Protein AF-A0A9E1IEH7-F1 (afdb_monomer_lite)

Foldseek 3Di:
DDDPPADAQCQVDLDNDTHHGDDPPPPDRLQDDPFDPDCQQPVLVQFQLDQWAWADPPQQCVPPPVVQWDADPVRTITGDWDQDPVNDHTGGPQWWFDNDPVGTTDGNCVVRDGPSVVVPDGPHSSNQSSCVSVVNGDDPPPDDPCPPVVVSVD

pLDDT: mean 81.73, std 17.66, range [33.5, 98.19]

Secondary structure (DSSP, 8-state):
-------B-GGG-SSSSPPPBPPTT--S-TT-------TTTT-TTTTTT-S--BPPTT-THHHH-GGGEEE-TTS-EEE-EEEPTTSSSEEETTEES-SBTTB--EETTTTT--HHHHH--TTSHHHHHHHHHTTSSPPPTT--TTSTTSTT--

Structure (mmCIF, N/CA/C/O backbone):
data_AF-A0A9E1IEH7-F1
#
_entry.id   AF-A0A9E1IEH7-F1
#
loop_
_atom_site.group_PDB
_atom_site.id
_atom_site.type_symbol
_atom_site.label_atom_id
_atom_site.label_alt_id
_atom_site.label_comp_id
_atom_site.label_asym_id
_atom_site.label_entity_id
_atom_site.label_seq_id
_atom_site.pdbx_PDB_ins_code
_atom_site.Cartn_x
_atom_site.Cartn_y
_atom_site.Cartn_z
_atom_site.occupancy
_atom_site.B_iso_or_equiv
_atom_site.auth_seq_id
_atom_site.auth_comp_id
_atom_site.auth_asym_id
_atom_site.auth_atom_id
_atom_site.pdbx_PDB_model_num
ATOM 1 N N . MET A 1 1 ? 4.867 -10.634 -45.360 1.00 35.81 1 MET A N 1
ATOM 2 C CA . MET A 1 1 ? 5.900 -9.701 -44.870 1.00 35.81 1 MET A CA 1
ATOM 3 C C . MET A 1 1 ? 5.212 -8.855 -43.820 1.00 35.81 1 MET A C 1
ATOM 5 O O . MET A 1 1 ? 4.530 -7.915 -44.190 1.00 35.81 1 MET A O 1
ATOM 9 N N . SER A 1 2 ? 5.221 -9.322 -42.571 1.00 41.06 2 SER A N 1
ATOM 10 C CA . SER A 1 2 ? 4.452 -8.712 -41.481 1.00 41.06 2 SER A CA 1
ATOM 11 C C . SER A 1 2 ? 5.136 -7.445 -40.989 1.00 41.06 2 SER A C 1
ATOM 13 O O . SER A 1 2 ? 6.358 -7.423 -40.847 1.00 41.06 2 SER A O 1
ATOM 15 N N . ASP A 1 3 ? 4.323 -6.422 -40.762 1.00 39.84 3 ASP A N 1
ATOM 16 C CA . ASP A 1 3 ? 4.696 -5.088 -40.318 1.00 39.84 3 ASP A CA 1
ATOM 17 C C . ASP A 1 3 ? 5.638 -5.119 -39.107 1.00 39.84 3 ASP A C 1
ATOM 19 O O . ASP A 1 3 ? 5.329 -5.677 -38.053 1.00 39.84 3 ASP A O 1
ATOM 23 N N . ALA A 1 4 ? 6.813 -4.510 -39.268 1.00 44.12 4 ALA A N 1
ATOM 24 C CA . ALA A 1 4 ? 7.739 -4.240 -38.182 1.00 44.12 4 ALA A CA 1
ATOM 25 C C . ALA A 1 4 ? 7.210 -3.049 -37.370 1.00 44.12 4 ALA A C 1
ATOM 27 O O . ALA A 1 4 ? 7.662 -1.917 -37.531 1.00 44.12 4 ALA A O 1
ATOM 28 N N . GLU A 1 5 ? 6.213 -3.275 -36.516 1.00 55.66 5 GLU A N 1
ATOM 29 C CA . GLU A 1 5 ? 5.872 -2.291 -35.493 1.00 55.66 5 GLU A CA 1
ATOM 30 C C . GLU A 1 5 ? 7.055 -2.164 -34.523 1.00 55.66 5 GLU A C 1
ATOM 32 O O . GLU A 1 5 ? 7.410 -3.111 -33.819 1.00 55.66 5 GLU A O 1
ATOM 37 N N . GLY A 1 6 ? 7.699 -0.993 -34.525 1.00 61.91 6 GLY A N 1
ATOM 38 C CA . GLY A 1 6 ? 8.832 -0.682 -33.654 1.00 61.91 6 GLY A CA 1
ATOM 39 C C . GLY A 1 6 ? 8.529 -0.981 -32.182 1.00 61.91 6 GLY A C 1
ATOM 40 O O . GLY A 1 6 ? 7.421 -0.747 -31.689 1.00 61.91 6 GLY A O 1
ATOM 41 N N . ARG A 1 7 ? 9.522 -1.518 -31.463 1.00 68.38 7 ARG A N 1
ATOM 42 C CA . ARG A 1 7 ? 9.391 -1.847 -30.033 1.00 68.38 7 ARG A CA 1
ATOM 43 C C . ARG A 1 7 ? 9.179 -0.551 -29.250 1.00 68.38 7 ARG A C 1
ATOM 45 O O . ARG A 1 7 ? 9.850 0.435 -29.519 1.00 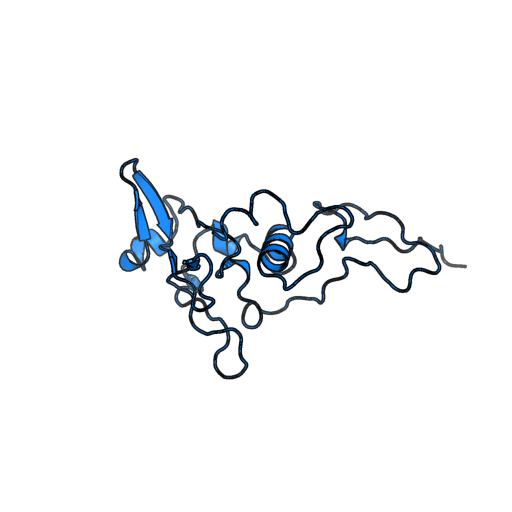68.38 7 ARG A O 1
ATOM 52 N N . ALA A 1 8 ? 8.286 -0.544 -28.264 1.00 72.00 8 ALA A N 1
ATOM 53 C CA . ALA A 1 8 ? 7.993 0.644 -27.462 1.00 72.00 8 ALA A CA 1
ATOM 54 C C . ALA A 1 8 ? 8.084 0.346 -25.961 1.00 72.00 8 ALA A C 1
ATOM 56 O O . ALA A 1 8 ? 7.710 -0.735 -25.504 1.00 72.00 8 ALA A O 1
ATOM 57 N N . CYS A 1 9 ? 8.566 1.307 -25.175 1.00 75.00 9 CYS A N 1
ATOM 58 C CA . CYS A 1 9 ? 8.718 1.165 -23.727 1.00 75.00 9 CYS A CA 1
ATOM 59 C C . CYS A 1 9 ? 7.408 1.530 -23.020 1.00 75.00 9 CYS A C 1
ATOM 61 O O . CYS A 1 9 ? 7.268 2.620 -22.473 1.00 75.00 9 CYS A O 1
ATOM 63 N N . VAL A 1 10 ? 6.439 0.609 -23.015 1.00 69.44 10 VAL A N 1
ATOM 64 C CA . VAL A 1 10 ? 5.120 0.792 -22.363 1.00 69.44 10 VAL A CA 1
ATOM 65 C C . VAL A 1 10 ? 5.211 1.104 -20.861 1.00 69.44 10 VAL A C 1
ATOM 67 O O . VAL A 1 10 ? 4.279 1.630 -20.268 1.00 69.44 10 VAL A O 1
ATOM 70 N N . MET A 1 11 ? 6.359 0.828 -20.240 1.00 69.19 11 MET A N 1
ATOM 71 C CA . MET A 1 11 ? 6.613 1.114 -18.826 1.00 69.19 11 MET A CA 1
ATOM 72 C C . MET A 1 11 ? 7.076 2.552 -18.558 1.00 69.19 11 MET A C 1
ATOM 74 O O . MET A 1 11 ? 7.056 2.984 -17.408 1.00 69.19 11 MET A O 1
ATOM 78 N N . ALA A 1 12 ? 7.469 3.305 -19.593 1.00 64.00 12 ALA A N 1
ATOM 79 C CA . ALA A 1 12 ? 7.766 4.736 -19.479 1.00 64.00 12 ALA A CA 1
ATOM 80 C C . ALA A 1 12 ? 6.501 5.606 -19.422 1.00 64.00 12 ALA A C 1
ATOM 82 O O . ALA A 1 12 ? 6.588 6.813 -19.208 1.00 64.00 12 ALA A O 1
ATOM 83 N N . VAL A 1 13 ? 5.333 5.000 -19.626 1.00 59.72 13 VAL A N 1
ATOM 84 C CA . VAL A 1 13 ? 4.057 5.698 -19.697 1.00 59.72 13 VAL A CA 1
ATOM 85 C C . VAL A 1 13 ? 3.414 5.716 -18.316 1.00 59.72 13 VAL A C 1
ATOM 87 O O . VAL A 1 13 ? 3.378 4.713 -17.595 1.00 59.72 13 VAL A O 1
ATOM 90 N N . VAL A 1 14 ? 2.924 6.892 -17.929 1.00 56.81 14 VAL A N 1
ATOM 91 C CA . VAL A 1 14 ? 2.179 7.104 -16.676 1.00 56.81 14 VAL A CA 1
ATOM 92 C C . VAL A 1 14 ? 0.680 6.793 -16.866 1.00 56.81 14 VAL A C 1
ATOM 94 O O . VAL A 1 14 ? -0.096 6.870 -15.921 1.00 56.81 14 VAL A O 1
ATOM 97 N N . THR A 1 15 ? 0.280 6.421 -18.084 1.00 57.34 15 THR A N 1
ATOM 98 C CA . THR A 1 15 ? -1.081 6.106 -18.552 1.00 57.34 15 THR A CA 1
ATOM 99 C C . THR A 1 15 ? -1.054 4.821 -19.399 1.00 57.34 15 THR A C 1
ATOM 101 O O . THR A 1 15 ? 0.025 4.309 -19.698 1.00 57.34 15 THR A O 1
ATOM 104 N N . ASP A 1 16 ? -2.216 4.299 -19.813 1.00 55.50 16 ASP A N 1
ATOM 105 C CA . ASP A 1 16 ? -2.335 3.117 -20.696 1.00 55.50 16 ASP A CA 1
ATOM 106 C C . ASP A 1 16 ? -2.029 3.419 -22.187 1.00 55.50 16 ASP A C 1
ATOM 108 O O . ASP A 1 16 ? -2.504 2.734 -23.093 1.00 55.50 16 ASP A O 1
ATOM 112 N N . GLU A 1 17 ? -1.250 4.464 -22.474 1.00 66.44 17 GLU A N 1
ATOM 113 C CA . GLU A 1 17 ? -0.877 4.855 -23.838 1.00 66.44 17 GLU A CA 1
ATOM 114 C C . GLU A 1 17 ? 0.346 4.074 -24.361 1.00 66.44 17 GLU A C 1
ATOM 116 O O . GLU A 1 17 ? 1.067 3.395 -23.623 1.00 66.44 17 GLU A O 1
ATOM 121 N N . ARG A 1 18 ? 0.607 4.168 -25.674 1.00 66.62 18 ARG A N 1
ATOM 122 C CA . ARG A 1 18 ? 1.805 3.576 -26.290 1.00 66.62 18 ARG A CA 1
ATOM 123 C C . ARG A 1 18 ? 3.045 4.329 -25.807 1.00 66.62 18 ARG A C 1
ATOM 125 O O . ARG A 1 18 ? 3.111 5.550 -25.900 1.00 66.62 18 ARG A O 1
ATOM 132 N N . GLY A 1 19 ? 4.039 3.591 -25.317 1.00 68.38 19 GLY A N 1
ATOM 133 C CA . GLY A 1 19 ? 5.281 4.193 -24.839 1.00 68.38 19 GLY A CA 1
ATOM 134 C C . GLY A 1 19 ? 6.170 4.767 -25.936 1.00 68.38 19 GLY A C 1
ATOM 135 O O . GLY A 1 19 ? 5.930 4.522 -27.119 1.00 68.38 19 GLY A O 1
ATOM 136 N N . PRO A 1 20 ? 7.219 5.518 -25.557 1.00 72.62 20 PRO A N 1
ATOM 137 C CA . PRO A 1 20 ? 8.192 6.013 -26.512 1.00 72.62 20 PRO A CA 1
ATOM 138 C C . PRO A 1 20 ? 8.832 4.834 -27.261 1.00 72.62 20 PRO A C 1
ATOM 140 O O . PRO A 1 20 ? 9.052 3.770 -26.658 1.00 72.62 20 PRO A O 1
ATOM 143 N N . PRO A 1 21 ? 9.124 5.002 -28.561 1.00 75.62 21 PRO A N 1
ATOM 144 C CA . PRO A 1 21 ? 9.807 3.984 -29.338 1.00 75.62 21 PRO A CA 1
ATOM 145 C C . PRO A 1 21 ? 11.186 3.712 -28.734 1.00 75.62 21 PRO A C 1
ATOM 147 O O . PRO A 1 21 ? 11.882 4.619 -28.277 1.00 75.62 21 PRO A O 1
ATOM 150 N N . LEU A 1 22 ? 11.565 2.442 -28.720 1.00 76.12 22 LEU A N 1
ATOM 151 C CA . LEU A 1 22 ? 12.904 2.000 -28.379 1.00 76.12 22 LEU A CA 1
ATOM 152 C C . LEU A 1 22 ? 13.748 1.964 -29.656 1.00 76.12 22 LEU A C 1
ATOM 154 O O . LEU A 1 22 ? 13.238 1.523 -30.688 1.00 76.12 22 LEU A O 1
ATOM 158 N N . PRO A 1 23 ? 15.026 2.379 -29.595 1.00 80.12 23 PRO A N 1
ATOM 159 C CA . PRO A 1 23 ? 15.978 2.118 -30.668 1.00 80.12 23 PRO A CA 1
ATOM 160 C C . PRO A 1 23 ? 16.017 0.627 -31.029 1.00 80.12 23 PRO A C 1
ATOM 162 O O . PRO A 1 23 ? 15.850 -0.230 -30.157 1.00 80.12 23 PRO A O 1
ATOM 165 N N . ASP A 1 24 ? 16.264 0.306 -32.297 1.00 78.06 24 ASP A N 1
ATOM 166 C CA . ASP A 1 24 ? 16.249 -1.082 -32.787 1.00 78.06 24 ASP A CA 1
ATOM 167 C C . ASP A 1 24 ? 17.327 -1.967 -32.136 1.00 78.06 24 ASP A C 1
ATOM 169 O O . ASP A 1 24 ? 17.129 -3.174 -31.953 1.00 78.06 24 ASP A O 1
ATOM 173 N N . ASP A 1 25 ? 18.449 -1.356 -31.750 1.00 80.69 25 ASP A N 1
ATOM 174 C CA . ASP A 1 25 ? 19.573 -1.973 -31.043 1.00 80.69 25 ASP A CA 1
ATOM 175 C C . ASP A 1 25 ? 19.395 -1.978 -29.518 1.00 80.69 25 ASP A C 1
ATOM 177 O O . ASP A 1 25 ? 20.223 -2.532 -28.792 1.00 80.69 25 ASP A O 1
ATOM 181 N N . CYS A 1 26 ? 18.301 -1.400 -29.014 1.00 74.44 26 CYS A N 1
ATOM 182 C CA . CYS A 1 26 ? 18.031 -1.363 -27.593 1.00 74.44 26 CYS A CA 1
ATOM 183 C C . CYS A 1 26 ? 17.723 -2.789 -27.098 1.00 74.44 26 CYS A C 1
ATOM 185 O O . CYS A 1 26 ? 16.730 -3.395 -27.528 1.00 74.44 26 CYS A O 1
ATOM 187 N N . PRO A 1 27 ? 18.526 -3.344 -26.167 1.00 72.06 27 PRO A N 1
ATOM 188 C CA . PRO A 1 27 ? 18.322 -4.706 -25.678 1.00 72.06 27 PRO A CA 1
ATOM 189 C C . PRO A 1 27 ? 17.016 -4.851 -24.878 1.00 72.06 27 PRO A C 1
ATOM 191 O O . PRO A 1 27 ? 16.530 -5.964 -24.693 1.00 72.06 27 PRO A O 1
ATOM 194 N N . GLY A 1 28 ? 16.419 -3.740 -24.430 1.00 75.56 28 GLY A N 1
ATOM 195 C CA . GLY A 1 28 ? 15.120 -3.712 -23.767 1.00 75.56 28 GLY A CA 1
ATOM 196 C C . GLY A 1 28 ? 14.775 -2.342 -23.178 1.00 75.56 28 GLY A C 1
ATOM 197 O O . GLY A 1 28 ? 15.603 -1.440 -23.104 1.00 75.56 28 GLY A O 1
ATOM 198 N N . CYS A 1 29 ? 13.532 -2.191 -22.728 1.00 77.06 29 CYS A N 1
ATOM 199 C CA . CYS A 1 29 ? 13.064 -0.995 -22.023 1.00 77.06 29 CYS A CA 1
ATOM 200 C C . CYS A 1 29 ? 13.838 -0.831 -20.702 1.00 77.06 29 CYS A C 1
ATOM 202 O O . CYS A 1 29 ? 13.781 -1.708 -19.845 1.00 77.06 29 CYS A O 1
ATOM 204 N N . ALA A 1 30 ? 14.520 0.303 -20.503 1.00 71.31 30 ALA A N 1
ATOM 205 C CA . ALA A 1 30 ? 15.257 0.599 -19.261 1.00 71.31 30 ALA A CA 1
ATOM 206 C C . ALA A 1 30 ? 14.354 0.656 -18.010 1.00 71.31 30 ALA A C 1
ATOM 208 O O . ALA A 1 30 ? 14.830 0.578 -16.879 1.00 71.31 30 ALA A O 1
ATOM 209 N N . LEU A 1 31 ? 13.043 0.786 -18.229 1.00 71.19 31 LEU A N 1
ATOM 210 C CA . LEU A 1 31 ? 11.999 0.795 -17.206 1.00 71.19 31 LEU A CA 1
ATOM 211 C C . LEU A 1 31 ? 11.211 -0.515 -17.164 1.00 71.19 31 LEU A C 1
ATOM 213 O O . LEU A 1 31 ? 10.129 -0.566 -16.584 1.00 71.19 31 LEU A O 1
ATOM 217 N N . TRP A 1 32 ? 11.719 -1.568 -17.805 1.00 77.88 32 TRP A N 1
ATOM 218 C CA . TRP A 1 32 ? 11.116 -2.886 -17.716 1.00 77.88 32 TRP A CA 1
ATOM 219 C C . TRP A 1 32 ? 11.034 -3.317 -16.248 1.00 77.88 32 TRP A C 1
ATOM 221 O O . TRP A 1 32 ? 12.030 -3.292 -15.524 1.00 77.88 32 TRP A O 1
ATOM 231 N N . GLU A 1 33 ? 9.839 -3.723 -15.819 1.00 73.94 33 GLU A N 1
ATOM 232 C CA . GLU A 1 33 ? 9.637 -4.380 -14.533 1.00 73.94 33 GLU A CA 1
ATOM 233 C C . GLU A 1 33 ? 9.132 -5.804 -14.763 1.00 73.94 33 GLU A C 1
ATOM 235 O O . GLU A 1 33 ? 8.296 -6.021 -15.649 1.00 73.94 33 GLU A O 1
ATOM 240 N N . PRO A 1 34 ? 9.584 -6.778 -13.954 1.00 73.25 34 PRO A N 1
ATOM 241 C CA . PRO A 1 34 ? 8.989 -8.101 -13.969 1.00 73.25 34 PRO A CA 1
ATOM 242 C C . PRO A 1 34 ? 7.515 -8.017 -13.571 1.00 73.25 34 PRO A C 1
ATOM 244 O O . PRO A 1 34 ? 7.112 -7.182 -12.755 1.00 73.25 34 PRO A O 1
ATOM 247 N N . ARG A 1 35 ? 6.707 -8.927 -14.120 1.00 77.31 35 ARG A N 1
ATOM 248 C CA . ARG A 1 35 ? 5.313 -9.082 -13.705 1.00 77.31 35 ARG A CA 1
ATOM 249 C C . ARG A 1 35 ? 5.254 -9.372 -12.203 1.00 77.31 35 ARG A C 1
ATOM 251 O O . ARG A 1 35 ? 6.006 -10.195 -11.687 1.00 77.31 35 ARG A O 1
ATOM 258 N N . ILE A 1 36 ? 4.359 -8.674 -11.510 1.00 79.88 36 ILE A N 1
ATOM 259 C CA . ILE A 1 36 ? 4.171 -8.808 -10.066 1.00 79.88 36 ILE A CA 1
ATOM 260 C C . ILE A 1 36 ? 2.887 -9.579 -9.830 1.00 79.88 36 ILE A C 1
ATOM 262 O O . ILE A 1 36 ? 1.797 -9.015 -9.884 1.00 79.88 36 ILE A O 1
ATOM 266 N N . ASP A 1 37 ? 3.034 -10.864 -9.546 1.00 73.38 37 ASP A N 1
ATOM 267 C CA . ASP A 1 37 ? 1.891 -11.735 -9.279 1.00 73.38 37 ASP A CA 1
ATOM 268 C C . ASP A 1 37 ? 1.540 -11.793 -7.784 1.00 73.38 37 ASP A C 1
ATOM 270 O O . ASP A 1 37 ? 0.463 -12.257 -7.417 1.00 73.38 37 ASP A O 1
ATOM 274 N N . SER A 1 38 ? 2.420 -11.284 -6.908 1.00 83.69 38 SER A N 1
ATOM 275 C CA . SER A 1 38 ? 2.167 -11.231 -5.468 1.00 83.69 38 SER A CA 1
ATOM 276 C C . SER A 1 38 ? 2.861 -10.064 -4.755 1.00 83.69 38 SER A C 1
ATOM 278 O O . SER A 1 38 ? 4.021 -9.731 -5.010 1.00 83.69 38 SER A O 1
ATOM 280 N N . CYS A 1 39 ? 2.148 -9.471 -3.793 1.00 87.69 39 CYS A N 1
ATOM 281 C CA . CYS A 1 39 ? 2.678 -8.451 -2.884 1.00 87.69 39 CYS A CA 1
ATOM 282 C C . CYS A 1 39 ? 3.582 -9.037 -1.789 1.00 87.69 39 CYS A C 1
ATOM 284 O O . CYS A 1 39 ? 4.293 -8.279 -1.131 1.00 87.69 39 CYS A O 1
ATOM 286 N N . ASP A 1 40 ? 3.589 -10.361 -1.630 1.00 88.81 40 ASP A N 1
ATOM 287 C CA . ASP A 1 40 ? 4.329 -11.102 -0.604 1.00 88.81 40 ASP A CA 1
ATOM 288 C C . ASP A 1 40 ? 5.829 -10.813 -0.602 1.00 88.81 40 ASP A C 1
ATOM 290 O O . ASP A 1 40 ? 6.485 -10.836 0.440 1.00 88.81 40 ASP A O 1
ATOM 294 N N . LEU A 1 41 ? 6.357 -10.527 -1.790 1.00 84.12 41 LEU A N 1
ATOM 295 C CA . LEU A 1 41 ? 7.779 -10.323 -2.021 1.00 84.12 41 LEU A CA 1
ATOM 296 C C . LEU A 1 41 ? 8.212 -8.876 -1.789 1.00 84.12 41 LEU A C 1
ATOM 298 O O . LEU A 1 41 ? 9.330 -8.637 -1.350 1.00 84.12 41 LEU A O 1
ATOM 302 N N . CYS A 1 42 ? 7.356 -7.894 -2.089 1.00 90.12 42 CYS A N 1
ATOM 303 C CA . CYS A 1 42 ? 7.773 -6.489 -2.082 1.00 90.12 42 CYS A CA 1
ATOM 304 C C . CYS A 1 42 ? 7.113 -5.644 -0.997 1.00 90.12 42 CYS A C 1
ATOM 306 O O . CYS A 1 42 ? 7.766 -4.749 -0.462 1.00 90.12 42 CYS A O 1
ATOM 308 N N . GLY A 1 43 ? 5.827 -5.874 -0.710 1.00 92.56 43 GLY A N 1
ATOM 309 C CA . GLY A 1 43 ? 5.039 -5.073 0.227 1.00 92.56 43 GLY A CA 1
ATOM 310 C C . GLY A 1 43 ? 5.082 -3.561 -0.029 1.00 92.56 43 GLY A C 1
ATOM 311 O O . GLY A 1 43 ? 4.773 -2.804 0.883 1.00 92.56 43 GLY A O 1
ATOM 312 N N . ALA A 1 44 ? 5.493 -3.104 -1.220 1.00 92.94 44 ALA A N 1
ATOM 313 C CA . ALA A 1 44 ? 6.021 -1.752 -1.418 1.00 92.94 44 ALA A CA 1
ATOM 314 C C . ALA A 1 44 ? 5.056 -0.648 -0.958 1.00 92.94 44 ALA A C 1
ATOM 316 O O . ALA A 1 44 ? 5.466 0.262 -0.249 1.00 92.94 44 ALA A O 1
ATOM 317 N N . CYS A 1 45 ? 3.767 -0.763 -1.289 1.00 93.44 45 CYS A N 1
ATOM 318 C CA . CYS A 1 45 ? 2.743 0.202 -0.883 1.00 93.44 45 CYS A CA 1
ATOM 319 C C . CYS A 1 45 ? 2.383 0.153 0.612 1.00 93.44 45 CYS A C 1
ATOM 321 O O . CYS A 1 45 ? 1.925 1.149 1.163 1.00 93.44 45 CYS A O 1
ATOM 323 N N . CYS A 1 46 ? 2.582 -0.988 1.275 1.00 94.88 46 CYS A N 1
ATOM 324 C CA . CYS A 1 46 ? 2.347 -1.146 2.711 1.00 94.88 46 CYS A CA 1
ATOM 325 C C . CYS A 1 46 ? 3.568 -0.735 3.548 1.00 94.88 46 CYS A C 1
ATOM 327 O O . CYS A 1 46 ? 3.426 -0.442 4.731 1.00 94.88 46 CYS A O 1
ATOM 329 N N . ARG A 1 47 ? 4.754 -0.733 2.939 1.00 93.56 47 ARG A N 1
ATOM 330 C CA . ARG A 1 47 ? 6.016 -0.246 3.497 1.00 93.56 47 ARG A CA 1
ATOM 331 C C . ARG A 1 47 ? 6.108 1.284 3.396 1.00 93.56 47 ARG A C 1
ATOM 333 O O . ARG A 1 47 ? 5.090 1.962 3.336 1.00 93.56 47 ARG A O 1
ATOM 340 N N . GLU A 1 48 ? 7.317 1.820 3.330 1.00 93.19 48 GLU A N 1
ATOM 341 C CA . GLU A 1 48 ? 7.671 3.238 3.420 1.00 93.19 48 GLU A CA 1
ATOM 342 C C . GLU A 1 48 ? 7.273 4.080 2.191 1.00 93.19 48 GLU A C 1
ATOM 344 O O . GLU A 1 48 ? 7.615 5.252 2.110 1.00 93.19 48 GLU A O 1
ATOM 349 N N . ALA A 1 49 ? 6.570 3.514 1.204 1.00 93.44 49 ALA A N 1
ATOM 350 C CA . ALA A 1 49 ? 6.231 4.237 -0.022 1.00 93.44 49 ALA A CA 1
ATOM 351 C C . ALA A 1 49 ? 5.230 5.387 0.175 1.00 93.44 49 ALA A C 1
ATOM 353 O O . ALA A 1 49 ? 5.216 6.327 -0.624 1.00 93.44 49 ALA A O 1
ATOM 354 N N . PHE A 1 50 ? 4.351 5.278 1.169 1.00 91.81 50 PHE A N 1
ATOM 355 C CA . PHE A 1 50 ? 3.274 6.231 1.422 1.00 91.81 50 PHE A CA 1
ATOM 356 C C . PHE A 1 50 ? 3.158 6.495 2.916 1.00 91.81 50 PHE A C 1
ATOM 358 O O . PHE A 1 50 ? 3.210 5.552 3.695 1.00 91.81 50 PHE A O 1
ATOM 365 N N . ASP A 1 51 ? 2.917 7.745 3.300 1.00 90.94 51 ASP A N 1
ATOM 366 C CA . ASP A 1 51 ? 2.794 8.149 4.708 1.00 90.94 51 ASP A CA 1
ATOM 367 C C . ASP A 1 51 ? 1.368 8.050 5.250 1.00 90.94 51 ASP A C 1
ATOM 369 O O . ASP A 1 51 ? 1.13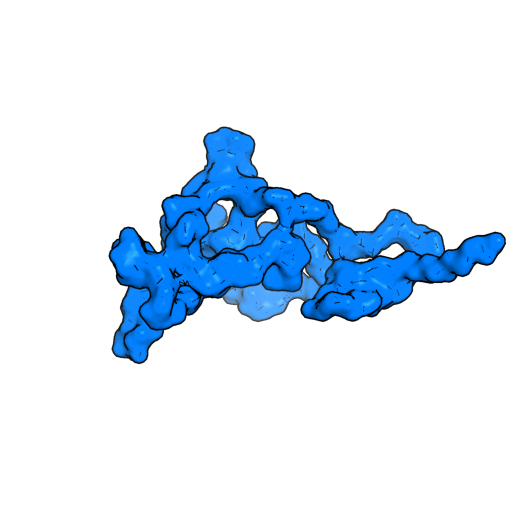0 8.263 6.435 1.00 90.94 51 ASP A O 1
ATOM 373 N N . SER A 1 52 ? 0.398 7.728 4.395 1.00 94.19 52 SER A N 1
ATOM 374 C CA . SER A 1 52 ? -1.001 7.623 4.790 1.00 94.19 52 SER A CA 1
ATOM 375 C C . SER A 1 52 ? -1.802 6.750 3.829 1.00 94.19 52 SER A C 1
ATOM 377 O O . SER A 1 52 ? -1.494 6.651 2.639 1.00 94.19 52 SER A O 1
ATOM 379 N N . VAL A 1 53 ? -2.851 6.131 4.366 1.00 96.56 53 VAL A N 1
ATOM 380 C CA . VAL A 1 53 ? -3.942 5.524 3.604 1.00 96.56 53 VAL A CA 1
ATOM 381 C C . VAL A 1 53 ? -5.244 6.087 4.156 1.00 96.56 53 VAL A C 1
ATOM 383 O O . VAL A 1 53 ? -5.781 5.558 5.128 1.00 96.56 53 VAL A O 1
ATOM 386 N N . ALA A 1 54 ? -5.733 7.163 3.541 1.00 96.62 54 ALA A N 1
ATOM 387 C CA . ALA A 1 54 ? -7.004 7.772 3.914 1.00 96.62 54 ALA A CA 1
ATOM 388 C C . ALA A 1 54 ? -8.151 6.754 3.808 1.00 96.62 54 ALA A C 1
ATOM 390 O O . ALA A 1 54 ? -8.201 5.968 2.856 1.00 96.62 54 ALA A O 1
ATOM 391 N N . LEU A 1 55 ? -9.063 6.791 4.776 1.00 97.75 55 LEU A N 1
ATOM 392 C CA . LEU A 1 55 ? -10.231 5.918 4.835 1.00 97.75 55 LEU A CA 1
ATOM 393 C C . LEU A 1 55 ? -11.471 6.639 4.312 1.00 97.75 55 LEU A C 1
ATOM 395 O O . LEU A 1 55 ? -11.720 7.801 4.643 1.00 97.75 55 LEU A O 1
ATOM 399 N N . GLN A 1 56 ? -12.268 5.931 3.519 1.00 96.44 56 GLN A N 1
ATOM 400 C CA . GLN A 1 56 ? -13.593 6.375 3.107 1.00 96.44 56 GLN A CA 1
ATOM 401 C C . GLN A 1 56 ? -14.640 5.995 4.163 1.00 96.44 56 GLN A C 1
ATOM 403 O O . GLN A 1 56 ? -14.444 5.023 4.893 1.00 96.44 56 GLN A O 1
ATOM 408 N N . PRO A 1 57 ? -15.761 6.736 4.279 1.00 95.25 57 PRO A N 1
ATOM 409 C CA . PRO A 1 57 ? -16.782 6.468 5.296 1.00 95.25 57 PRO A CA 1
ATOM 410 C C . PRO A 1 57 ? -17.401 5.061 5.257 1.00 95.25 57 PRO A C 1
ATOM 412 O O . PRO A 1 57 ? -17.913 4.607 6.277 1.00 95.25 57 PRO A O 1
ATOM 415 N N . ASP A 1 58 ? -17.369 4.394 4.105 1.00 96.12 58 ASP A N 1
ATOM 416 C CA . ASP A 1 58 ? -17.912 3.057 3.851 1.00 96.12 58 ASP A CA 1
ATOM 417 C C . ASP A 1 58 ? -16.846 1.947 3.870 1.00 96.12 58 ASP A C 1
ATOM 419 O O . ASP A 1 58 ? -17.154 0.774 3.638 1.00 96.12 58 ASP A O 1
ATOM 423 N N . ASP A 1 59 ? -15.589 2.277 4.182 1.00 97.94 59 ASP A N 1
AT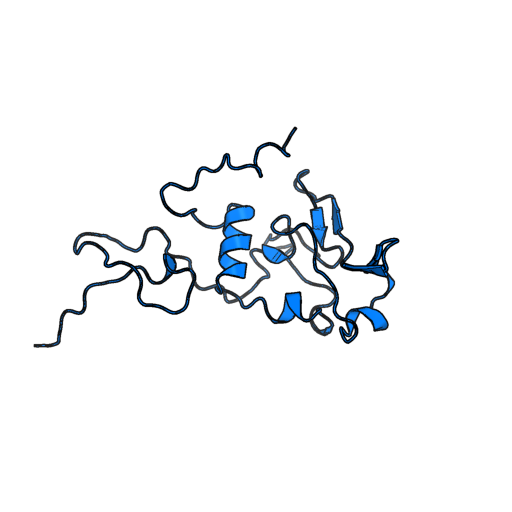OM 424 C CA . ASP A 1 59 ? -14.542 1.272 4.285 1.00 97.94 59 ASP A CA 1
ATOM 425 C C . ASP A 1 59 ? -14.801 0.311 5.449 1.00 97.94 59 ASP A C 1
ATOM 427 O O . ASP A 1 59 ? -14.832 0.700 6.615 1.00 97.94 59 ASP A O 1
ATOM 431 N N . ARG A 1 60 ? -14.903 -0.986 5.133 1.00 97.44 60 ARG A N 1
ATOM 432 C CA . ARG A 1 60 ? -15.150 -2.073 6.101 1.00 97.44 60 ARG A CA 1
ATOM 433 C C . ARG A 1 60 ? -14.183 -2.079 7.285 1.00 97.44 60 ARG A C 1
ATOM 435 O O . ARG A 1 60 ? -14.580 -2.420 8.395 1.00 97.44 60 ARG A O 1
ATOM 442 N N . VAL A 1 61 ? -12.934 -1.656 7.068 1.00 97.81 61 VAL A N 1
ATOM 443 C CA . VAL A 1 61 ? -11.919 -1.544 8.127 1.00 97.81 61 VAL A CA 1
ATOM 444 C C . VAL A 1 61 ? -12.363 -0.634 9.278 1.00 97.81 61 VAL A C 1
ATOM 446 O O . VAL A 1 61 ? -12.000 -0.907 10.416 1.00 97.81 61 VAL A O 1
ATOM 449 N N . LEU A 1 62 ? -13.208 0.376 9.011 1.00 97.50 62 LEU A N 1
ATOM 450 C CA . LEU A 1 62 ? -13.775 1.261 10.036 1.00 97.50 62 LEU A CA 1
ATOM 451 C C . LEU A 1 62 ? -14.584 0.502 11.095 1.00 97.50 62 LEU A C 1
ATOM 453 O O . LEU A 1 62 ? -14.663 0.946 12.237 1.00 97.50 62 LEU A O 1
ATOM 457 N N . GLN A 1 63 ? -15.208 -0.610 10.706 1.00 96.94 63 GLN A N 1
ATOM 458 C CA . GLN A 1 63 ? -16.054 -1.428 11.574 1.00 96.94 63 GLN A CA 1
ATOM 459 C C . GLN A 1 63 ? -15.308 -2.660 12.088 1.00 96.94 63 GLN A C 1
ATOM 461 O O . GLN A 1 63 ? -15.433 -3.015 13.255 1.00 96.94 63 GLN A O 1
ATOM 466 N N . GLU A 1 64 ? -14.544 -3.318 11.215 1.00 98.06 64 GLU A N 1
ATOM 467 C CA . GLU A 1 64 ? -13.919 -4.613 11.505 1.00 98.06 64 GLU A CA 1
ATOM 468 C C . GLU A 1 64 ? -12.590 -4.488 12.263 1.00 98.06 64 GLU A C 1
ATOM 470 O O . GLU A 1 64 ? -12.221 -5.409 12.989 1.00 98.06 64 GLU A O 1
ATOM 475 N N . HIS A 1 65 ? -11.878 -3.366 12.112 1.00 97.88 65 HIS A N 1
ATOM 476 C CA . HIS A 1 65 ? -10.544 -3.162 12.689 1.00 97.88 65 HIS A CA 1
ATOM 477 C C . HIS A 1 65 ? -10.343 -1.729 13.217 1.00 97.88 65 HIS A C 1
ATOM 479 O O . HIS A 1 65 ? -9.440 -1.019 12.758 1.00 97.88 65 HIS A O 1
ATOM 485 N N . PRO A 1 66 ? -11.185 -1.263 14.160 1.00 97.38 66 PRO A N 1
ATOM 486 C CA . PRO A 1 66 ? -11.106 0.101 14.681 1.00 97.38 66 PRO A CA 1
ATOM 487 C C . PRO A 1 66 ? -9.786 0.408 15.404 1.00 97.38 66 PRO A C 1
ATOM 489 O O . PRO A 1 66 ? -9.373 1.560 15.473 1.00 97.38 66 PRO A O 1
ATOM 492 N N . ASP A 1 67 ? -9.101 -0.619 15.903 1.00 97.62 67 ASP A N 1
ATOM 493 C CA . ASP A 1 67 ? -7.795 -0.551 16.559 1.00 97.62 67 ASP A CA 1
ATOM 494 C C . ASP A 1 67 ? -6.642 -0.178 15.614 1.00 97.62 67 ASP A C 1
ATOM 496 O O . ASP A 1 67 ? -5.587 0.259 16.070 1.00 97.62 67 ASP A O 1
ATOM 500 N N . LEU A 1 68 ? -6.835 -0.320 14.300 1.00 98.19 68 LEU A N 1
ATOM 501 C CA . LEU A 1 68 ? -5.820 -0.017 13.288 1.00 98.19 68 LEU A CA 1
ATOM 502 C C . LEU A 1 68 ? -5.958 1.394 12.702 1.00 98.19 68 LEU A C 1
ATOM 504 O O . LEU A 1 68 ? -5.278 1.722 11.726 1.00 98.19 68 LEU A O 1
ATOM 508 N N . ILE A 1 69 ? -6.867 2.208 13.240 1.00 98.06 69 ILE A N 1
ATOM 509 C CA . ILE A 1 69 ? -7.246 3.502 12.675 1.00 98.06 69 ILE A CA 1
ATOM 510 C C . ILE A 1 69 ? -6.648 4.624 13.503 1.00 98.06 69 ILE A C 1
ATOM 512 O O . ILE A 1 69 ? -6.846 4.713 14.714 1.00 98.06 69 ILE A O 1
ATOM 516 N N . ARG A 1 70 ? -6.001 5.552 12.808 1.00 98.06 70 ARG A N 1
ATOM 517 C CA . ARG A 1 70 ? -5.606 6.832 13.369 1.00 98.06 70 ARG A CA 1
ATOM 518 C C . ARG A 1 70 ? -6.724 7.846 13.163 1.00 98.06 70 ARG A C 1
ATOM 520 O O . ARG A 1 70 ? -7.199 8.054 12.045 1.00 98.06 70 ARG A O 1
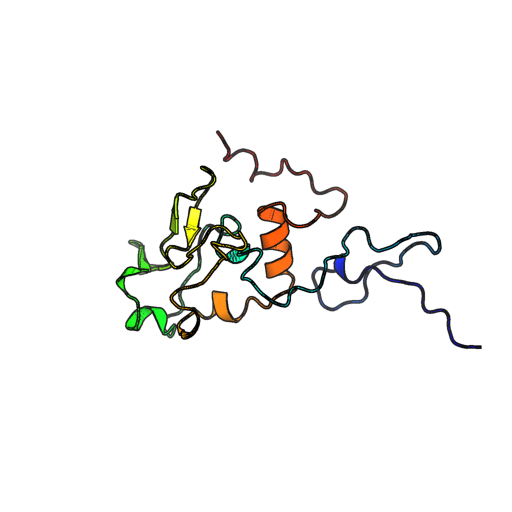ATOM 527 N N . HIS A 1 71 ? -7.136 8.484 14.253 1.00 96.81 71 HIS A N 1
ATOM 528 C CA . HIS A 1 71 ? -8.148 9.535 14.253 1.00 96.81 71 HIS A CA 1
ATOM 529 C C . HIS A 1 71 ? -7.484 10.899 14.419 1.00 96.81 71 HIS A C 1
ATOM 531 O O . HIS A 1 71 ? -6.784 11.137 15.403 1.00 96.81 71 HIS A O 1
ATOM 537 N N . HIS A 1 72 ? -7.728 11.798 13.472 1.00 96.25 72 HIS A N 1
ATOM 538 C CA . HIS A 1 72 ? -7.226 13.169 13.513 1.00 96.25 72 HIS A CA 1
ATOM 539 C C . HIS A 1 72 ? -8.257 14.104 14.145 1.00 96.25 72 HIS A C 1
ATOM 541 O O . HIS A 1 72 ? -9.459 13.825 14.148 1.00 96.25 72 HIS A O 1
ATOM 547 N N . SER A 1 73 ? -7.797 15.227 14.699 1.00 96.19 73 SER A N 1
ATOM 548 C CA . SER A 1 73 ? -8.662 16.196 15.389 1.00 96.19 73 SER A CA 1
ATOM 549 C C . SER A 1 73 ? -9.650 16.912 14.462 1.00 96.19 73 SER A C 1
ATOM 551 O O . SER A 1 73 ? -10.676 17.400 14.930 1.00 96.19 73 SER A O 1
ATOM 553 N N . ASP A 1 74 ? -9.369 16.952 13.161 1.00 95.12 74 ASP A N 1
ATOM 554 C CA . ASP A 1 74 ? -10.228 17.508 12.111 1.00 95.12 74 ASP A CA 1
ATOM 555 C C . ASP A 1 74 ? -11.265 16.501 11.572 1.00 95.12 74 ASP A C 1
ATOM 557 O O . ASP A 1 74 ? -12.044 16.820 10.674 1.00 95.12 74 ASP A O 1
ATOM 561 N N . GLY A 1 75 ? -11.297 15.285 12.126 1.00 92.50 75 GLY A N 1
ATOM 562 C CA . GLY A 1 75 ? -12.198 14.213 11.710 1.00 92.50 75 GLY A CA 1
ATOM 563 C C . GLY A 1 75 ? -11.687 13.373 10.536 1.00 92.50 75 GLY A C 1
ATOM 564 O O . GLY A 1 75 ? -12.355 12.403 10.157 1.00 92.50 75 GLY A O 1
ATOM 565 N N . TRP A 1 76 ? -10.510 13.680 9.978 1.00 95.12 76 TRP A N 1
ATOM 566 C CA . TRP A 1 76 ? -9.849 12.800 9.020 1.00 95.12 76 TRP A CA 1
ATOM 567 C C . TRP A 1 76 ? -9.416 11.490 9.696 1.00 95.12 76 TRP A C 1
ATOM 569 O O . TRP A 1 76 ? -9.153 11.430 10.901 1.00 95.12 76 TRP A O 1
ATOM 579 N N . ARG A 1 77 ? -9.395 10.402 8.922 1.00 98.12 77 ARG A N 1
ATOM 580 C CA . ARG A 1 77 ? -9.031 9.059 9.387 1.00 98.12 77 ARG A CA 1
ATOM 581 C C . ARG A 1 77 ? -8.170 8.370 8.347 1.00 98.12 77 ARG A C 1
ATOM 583 O O . ARG A 1 77 ? -8.502 8.370 7.158 1.00 98.12 77 ARG A O 1
ATOM 590 N N . ASP A 1 78 ? -7.106 7.739 8.807 1.00 98.12 78 ASP A N 1
ATOM 591 C CA . ASP A 1 78 ? -6.245 6.896 7.993 1.00 98.12 78 ASP A CA 1
ATOM 592 C C . ASP A 1 78 ? -5.829 5.629 8.743 1.00 98.12 78 ASP A C 1
ATOM 594 O O . ASP A 1 78 ? -6.038 5.502 9.949 1.00 98.12 78 ASP A O 1
ATOM 598 N N . LEU A 1 79 ? -5.286 4.647 8.020 1.00 97.88 79 LEU A N 1
ATOM 599 C CA . LEU A 1 79 ? -4.652 3.508 8.682 1.00 97.88 79 LEU A CA 1
ATOM 600 C C . LEU A 1 79 ? -3.426 3.983 9.459 1.00 97.88 79 LEU A C 1
ATOM 602 O O . LEU A 1 79 ? -2.564 4.662 8.896 1.00 97.88 79 LEU A O 1
ATOM 606 N N . GLU A 1 80 ? -3.332 3.558 10.716 1.00 98.12 80 GLU A N 1
ATOM 607 C CA . GLU A 1 80 ? -2.188 3.826 11.578 1.00 98.12 80 GLU A CA 1
ATOM 608 C C . GLU A 1 80 ? -0.895 3.313 10.931 1.00 98.12 80 GLU A C 1
ATOM 610 O O . GLU A 1 80 ? -0.856 2.289 10.222 1.00 98.12 80 GLU A O 1
ATOM 615 N N . ARG A 1 81 ? 0.190 4.049 11.171 1.00 96.75 81 ARG A N 1
ATOM 616 C CA . ARG A 1 81 ? 1.500 3.730 10.620 1.00 96.75 81 ARG A CA 1
ATOM 617 C C . ARG A 1 81 ? 2.539 3.710 11.718 1.00 96.75 81 ARG A C 1
ATOM 619 O O . ARG A 1 81 ? 2.800 4.708 12.375 1.00 96.75 81 ARG A O 1
ATOM 626 N N . VAL A 1 82 ? 3.183 2.561 11.855 1.00 95.75 82 VAL A N 1
ATOM 627 C CA . VAL A 1 82 ? 4.209 2.323 12.868 1.00 95.75 82 VAL A CA 1
ATOM 628 C C . VAL A 1 82 ? 5.600 2.553 12.277 1.00 95.75 82 VAL A C 1
ATOM 630 O O . VAL A 1 82 ? 5.770 2.403 11.061 1.00 95.75 82 VAL A O 1
ATOM 633 N N . PRO A 1 83 ? 6.612 2.897 13.094 1.00 94.75 83 PRO A N 1
ATOM 634 C CA . PRO A 1 83 ? 7.987 3.020 12.621 1.00 94.75 83 PRO A CA 1
ATOM 635 C C . PRO A 1 83 ? 8.434 1.784 11.837 1.00 94.75 83 PRO A C 1
ATOM 637 O O . PRO A 1 83 ? 8.130 0.647 12.214 1.00 94.75 83 PRO A O 1
ATOM 640 N N . SER A 1 84 ? 9.140 1.996 10.726 1.00 90.31 84 SER A N 1
ATOM 641 C CA . SER A 1 84 ? 9.657 0.869 9.956 1.00 90.31 84 SER A CA 1
ATOM 642 C C . SER A 1 84 ? 10.850 0.208 10.645 1.00 90.31 84 SER A C 1
ATOM 644 O O . SER A 1 84 ? 11.703 0.860 11.241 1.00 90.31 84 SER A O 1
ATOM 646 N N . GLU A 1 85 ? 10.960 -1.109 10.481 1.00 85.81 85 GLU A N 1
ATOM 647 C CA . GLU A 1 85 ? 12.111 -1.893 10.939 1.00 85.81 85 GLU A CA 1
ATOM 648 C C . GLU A 1 85 ? 13.395 -1.583 10.157 1.00 85.81 85 GLU A C 1
ATOM 650 O O . GLU A 1 85 ? 14.480 -1.966 10.585 1.00 85.81 85 GLU A O 1
ATOM 655 N N . THR A 1 86 ? 13.289 -0.902 9.012 1.00 82.06 86 THR A N 1
ATOM 656 C CA . THR A 1 86 ? 14.455 -0.376 8.288 1.00 82.06 86 THR A CA 1
ATOM 657 C C . THR A 1 86 ? 15.127 0.776 9.037 1.00 82.06 86 THR A C 1
ATOM 659 O O . THR A 1 86 ? 16.238 1.155 8.675 1.00 82.06 86 THR A O 1
ATOM 662 N N . GLY A 1 87 ? 14.459 1.341 10.050 1.00 83.06 87 GLY A N 1
ATOM 663 C CA . GLY A 1 87 ? 14.858 2.575 10.724 1.00 83.06 87 GLY A CA 1
ATOM 664 C C . GLY A 1 87 ? 14.433 3.843 9.981 1.00 83.06 87 GLY A C 1
ATOM 665 O O . GLY A 1 87 ? 14.704 4.935 10.466 1.00 83.06 87 GLY A O 1
ATOM 666 N N . TRP A 1 88 ? 13.756 3.716 8.834 1.00 82.06 88 TRP A N 1
ATOM 667 C CA . TRP A 1 88 ? 13.403 4.842 7.970 1.00 82.06 88 TRP A CA 1
ATOM 668 C C . TRP A 1 88 ? 11.905 4.888 7.694 1.00 82.06 88 TRP A C 1
ATOM 670 O O . TRP A 1 88 ? 11.328 3.921 7.199 1.00 82.06 88 TRP A O 1
ATOM 680 N N . GLY A 1 89 ? 11.284 6.035 7.975 1.00 88.75 89 GLY A N 1
ATOM 681 C CA . GLY A 1 89 ? 9.866 6.263 7.719 1.00 88.75 89 GLY A CA 1
ATOM 682 C C . GLY A 1 89 ? 8.945 5.332 8.511 1.00 88.75 89 GLY A C 1
ATOM 683 O O . GLY A 1 89 ? 9.267 4.857 9.604 1.00 88.75 89 GLY A O 1
ATOM 684 N N . SER A 1 90 ? 7.766 5.076 7.951 1.00 94.56 90 SER A N 1
ATOM 685 C CA . SER A 1 90 ? 6.723 4.281 8.595 1.00 94.56 90 SER A CA 1
ATOM 686 C C . SER A 1 90 ? 6.176 3.200 7.668 1.00 94.56 90 SER A C 1
ATOM 688 O O . SER A 1 90 ? 6.152 3.339 6.443 1.00 94.56 90 SER A O 1
ATOM 690 N N . ARG A 1 91 ? 5.672 2.120 8.255 1.00 96.12 91 ARG A N 1
ATOM 691 C CA . ARG A 1 91 ? 4.946 1.044 7.571 1.00 96.12 91 ARG A CA 1
ATOM 692 C C . ARG A 1 91 ? 3.520 0.971 8.098 1.00 96.12 91 ARG A C 1
ATOM 694 O O . ARG A 1 91 ? 3.245 1.347 9.232 1.00 96.12 91 ARG A O 1
ATOM 701 N N . CYS A 1 92 ? 2.614 0.453 7.283 1.00 97.25 92 CYS A N 1
ATOM 702 C CA . CYS A 1 92 ? 1.245 0.189 7.700 1.00 97.25 92 CYS A CA 1
ATOM 703 C C . CYS A 1 92 ? 1.232 -0.752 8.913 1.00 97.25 92 CYS A C 1
ATOM 705 O O . CYS A 1 92 ? 1.910 -1.784 8.900 1.00 97.25 92 CYS A O 1
ATOM 707 N N . ILE A 1 93 ? 0.429 -0.423 9.928 1.00 97.50 93 ILE A N 1
ATOM 708 C CA . ILE A 1 93 ? 0.262 -1.244 11.135 1.00 97.50 93 ILE A CA 1
ATOM 709 C C . ILE A 1 93 ? -0.199 -2.678 10.822 1.00 97.50 93 ILE A C 1
ATOM 711 O O . ILE A 1 93 ? 0.191 -3.626 11.495 1.00 97.50 93 ILE A O 1
ATOM 715 N N . ALA A 1 94 ? -0.973 -2.857 9.747 1.00 97.19 94 ALA A N 1
ATOM 716 C CA . ALA A 1 94 ? -1.496 -4.153 9.322 1.00 97.19 94 ALA A CA 1
ATOM 717 C C . ALA A 1 94 ? -0.490 -5.001 8.521 1.00 97.19 94 ALA A C 1
ATOM 719 O O . ALA A 1 94 ? -0.823 -6.100 8.066 1.00 97.19 94 ALA A O 1
ATOM 720 N N . LEU A 1 95 ? 0.718 -4.486 8.268 1.00 97.00 95 LEU A N 1
ATOM 721 C CA . LEU A 1 95 ? 1.759 -5.223 7.564 1.00 97.00 95 LEU A CA 1
ATOM 722 C C . LEU A 1 95 ? 2.480 -6.151 8.542 1.00 97.00 95 LEU A C 1
ATOM 724 O O . LEU A 1 95 ? 3.103 -5.691 9.495 1.00 97.00 95 LEU A O 1
ATOM 728 N N . LEU A 1 96 ? 2.494 -7.445 8.240 1.00 95.00 96 LEU A N 1
ATOM 729 C CA . LEU A 1 96 ? 3.375 -8.440 8.845 1.00 95.00 96 LEU A CA 1
ATOM 730 C C . LEU A 1 96 ? 4.514 -8.809 7.902 1.00 95.00 96 LEU A C 1
ATOM 732 O O . LEU A 1 96 ? 4.438 -8.602 6.691 1.00 95.00 96 LEU A O 1
ATOM 736 N N . GLY A 1 97 ? 5.556 -9.396 8.483 1.00 92.94 97 GLY A N 1
ATOM 737 C CA . GLY A 1 97 ? 6.703 -9.911 7.753 1.00 92.94 97 GLY A CA 1
ATOM 738 C C . GLY A 1 97 ? 7.726 -8.847 7.364 1.00 92.94 97 GLY A C 1
ATOM 739 O O . GLY A 1 97 ? 7.588 -7.659 7.686 1.00 92.94 97 GLY A O 1
ATOM 740 N N . ARG A 1 98 ? 8.778 -9.322 6.694 1.00 88.69 98 ARG A N 1
ATOM 741 C CA . ARG A 1 98 ? 9.984 -8.571 6.309 1.00 88.69 98 ARG A CA 1
ATOM 742 C C . ARG A 1 98 ? 10.393 -8.780 4.846 1.00 88.69 98 ARG A C 1
ATOM 744 O O . ARG A 1 98 ? 11.505 -8.424 4.473 1.00 88.69 98 ARG A O 1
ATOM 751 N N . GLY A 1 99 ? 9.527 -9.389 4.034 1.00 85.50 99 GLY A N 1
ATOM 752 C CA . GLY A 1 99 ? 9.797 -9.663 2.618 1.00 85.50 99 GLY A CA 1
ATOM 753 C C . GLY A 1 99 ? 10.854 -10.740 2.376 1.00 85.50 99 GLY A C 1
ATOM 754 O O . GLY A 1 99 ? 11.429 -10.798 1.294 1.00 85.50 99 GLY A O 1
ATOM 755 N N . LYS A 1 100 ? 11.133 -11.577 3.380 1.00 87.19 100 LYS A N 1
ATOM 756 C CA . LYS A 1 100 ? 12.023 -12.738 3.255 1.00 87.19 100 LYS A CA 1
ATOM 757 C C . LYS A 1 100 ? 11.203 -14.001 3.015 1.00 87.19 100 LYS A C 1
ATOM 759 O O . LYS A 1 100 ? 10.027 -14.036 3.357 1.00 87.19 100 LYS A O 1
ATOM 764 N N . THR A 1 101 ? 11.816 -15.053 2.480 1.00 87.88 101 THR A N 1
ATOM 765 C CA . THR A 1 101 ? 11.127 -16.332 2.221 1.00 87.88 101 THR A CA 1
ATOM 766 C C . THR A 1 101 ? 10.477 -16.922 3.478 1.00 87.88 101 THR A C 1
ATOM 768 O O . THR A 1 101 ? 9.373 -17.448 3.409 1.00 87.88 101 THR A O 1
ATOM 771 N N . ASP A 1 102 ? 11.134 -16.796 4.631 1.00 92.50 102 ASP A N 1
ATOM 772 C CA . ASP A 1 102 ? 10.665 -17.249 5.949 1.00 92.50 102 ASP A CA 1
ATOM 773 C C . ASP A 1 102 ? 9.758 -16.231 6.667 1.00 92.50 102 ASP A C 1
ATOM 775 O O . ASP A 1 102 ? 9.118 -16.548 7.667 1.00 92.50 102 ASP A O 1
ATOM 779 N N . SER A 1 103 ? 9.686 -15.001 6.159 1.00 91.31 103 SER A N 1
ATOM 780 C CA . SER A 1 103 ? 8.903 -13.904 6.724 1.00 91.31 103 SER A CA 1
ATOM 781 C C . SER A 1 103 ? 8.362 -13.009 5.604 1.00 91.31 103 SER A C 1
ATOM 783 O O . SER A 1 103 ? 8.774 -11.848 5.471 1.00 91.31 103 SER A O 1
ATOM 785 N N . PRO A 1 104 ? 7.485 -13.536 4.733 1.00 94.06 104 PRO A N 1
ATOM 786 C CA . PRO A 1 104 ? 7.024 -12.792 3.575 1.00 94.06 104 PRO A CA 1
ATOM 787 C C . PRO A 1 104 ? 6.019 -11.726 4.011 1.00 94.06 104 PRO A C 1
ATOM 789 O O . PRO A 1 104 ? 5.364 -11.847 5.050 1.00 94.06 104 PRO A O 1
ATOM 792 N N . TYR A 1 105 ? 5.882 -10.659 3.229 1.00 94.56 105 TYR A N 1
ATOM 793 C CA . TYR A 1 105 ? 4.947 -9.593 3.571 1.00 94.56 105 TYR A CA 1
ATOM 794 C C . TYR A 1 105 ? 3.503 -10.091 3.524 1.00 94.56 105 TYR A C 1
ATOM 796 O O . TYR A 1 105 ? 3.088 -10.719 2.556 1.00 94.56 105 TYR A O 1
ATOM 804 N N . ARG A 1 106 ? 2.710 -9.819 4.560 1.00 95.12 106 ARG A N 1
ATOM 805 C CA . ARG A 1 106 ? 1.285 -10.187 4.608 1.00 95.12 106 ARG A CA 1
ATOM 806 C C . ARG A 1 106 ? 0.479 -9.043 5.197 1.00 95.12 106 ARG A C 1
ATOM 808 O O . ARG A 1 106 ? 0.871 -8.470 6.204 1.00 95.12 106 ARG A O 1
ATOM 815 N N . CYS A 1 107 ? -0.654 -8.725 4.582 1.00 94.88 107 CYS A N 1
ATOM 816 C CA . CYS A 1 107 ? -1.624 -7.808 5.170 1.00 94.88 107 CYS A CA 1
ATOM 817 C C . CYS A 1 107 ? -2.583 -8.614 6.049 1.00 94.88 107 CYS A C 1
ATOM 819 O O . CYS A 1 107 ? -3.253 -9.515 5.543 1.00 94.88 107 CYS A O 1
ATOM 821 N N . THR A 1 108 ? -2.663 -8.293 7.338 1.00 96.81 108 THR A N 1
ATOM 822 C CA . THR A 1 108 ? -3.555 -8.988 8.286 1.00 96.81 108 THR A CA 1
ATOM 823 C C . THR A 1 108 ? -5.031 -8.743 8.001 1.00 96.81 108 THR A C 1
ATOM 825 O O . THR A 1 108 ? -5.863 -9.580 8.328 1.00 96.81 108 THR A O 1
ATOM 828 N N . ILE A 1 109 ? -5.348 -7.638 7.324 1.00 96.75 109 ILE A N 1
ATOM 829 C CA . ILE A 1 109 ? -6.713 -7.209 7.001 1.00 96.75 109 ILE A CA 1
ATOM 830 C C . ILE A 1 109 ? -7.036 -7.347 5.509 1.00 96.75 109 ILE A C 1
ATOM 832 O O . ILE A 1 109 ? -7.827 -6.579 4.970 1.00 96.75 109 ILE A O 1
ATOM 836 N N . TYR A 1 110 ? -6.412 -8.293 4.791 1.00 93.50 110 TYR A N 1
ATOM 837 C CA . TYR A 1 110 ? -6.476 -8.342 3.319 1.00 93.50 110 TYR A CA 1
ATOM 838 C C . TYR A 1 110 ? -7.911 -8.308 2.749 1.00 93.50 110 TYR A C 1
ATOM 840 O O . TYR A 1 110 ? -8.148 -7.660 1.724 1.00 93.50 110 TYR A O 1
ATOM 848 N N . GLY A 1 111 ? -8.858 -8.971 3.425 1.00 94.88 111 GLY A N 1
ATOM 849 C CA . GLY A 1 111 ? -10.280 -9.005 3.058 1.00 94.88 111 GLY A CA 1
ATOM 850 C C . GLY A 1 111 ? -11.075 -7.745 3.427 1.00 94.88 111 GLY A C 1
ATOM 851 O O . GLY A 1 111 ? -12.079 -7.457 2.780 1.00 94.88 111 GLY A O 1
ATOM 852 N N . ALA A 1 112 ? -10.604 -6.975 4.408 1.00 97.00 112 ALA A N 1
ATOM 853 C CA . ALA A 1 112 ? -11.220 -5.735 4.881 1.00 97.00 112 ALA A CA 1
ATOM 854 C C . ALA A 1 112 ? -10.483 -4.473 4.395 1.00 97.00 112 ALA A C 1
ATOM 856 O O . ALA A 1 112 ? -10.831 -3.366 4.801 1.00 97.00 112 ALA A O 1
ATOM 857 N N . ARG A 1 113 ? -9.465 -4.627 3.529 1.00 96.31 113 ARG A N 1
ATOM 858 C CA . ARG A 1 113 ? -8.640 -3.526 3.000 1.00 96.31 113 ARG A CA 1
ATOM 859 C C . ARG A 1 113 ? -9.506 -2.352 2.555 1.00 96.31 113 ARG A C 1
ATOM 861 O O . ARG A 1 113 ? -10.466 -2.611 1.831 1.00 96.31 113 ARG A O 1
ATOM 868 N N . PRO A 1 114 ? -9.142 -1.102 2.886 1.00 96.94 114 PRO A N 1
ATOM 869 C CA . PRO A 1 114 ? -9.884 0.066 2.427 1.00 96.94 114 PRO A CA 1
ATOM 870 C C . PRO A 1 114 ? -9.818 0.222 0.902 1.00 96.94 114 PRO A C 1
ATOM 872 O O . PRO A 1 114 ? -8.933 -0.354 0.259 1.00 96.94 114 PRO A O 1
ATOM 875 N N . THR A 1 115 ? -10.722 1.015 0.323 1.00 96.50 115 THR A N 1
ATOM 876 C CA . THR A 1 115 ? -10.841 1.285 -1.120 1.00 96.50 115 THR A CA 1
ATOM 877 C C . THR A 1 115 ? -9.484 1.620 -1.732 1.00 96.50 115 THR A C 1
ATOM 879 O O . THR A 1 115 ? -9.027 0.915 -2.632 1.00 96.50 115 THR A O 1
ATOM 882 N N . ASN A 1 116 ? -8.753 2.566 -1.136 1.00 94.56 116 ASN A N 1
ATOM 883 C CA . ASN A 1 116 ? -7.418 2.971 -1.592 1.00 94.56 116 ASN A CA 1
ATOM 884 C C . ASN A 1 116 ? -6.409 1.805 -1.671 1.00 94.56 116 ASN A C 1
ATOM 886 O O . ASN A 1 116 ? -5.563 1.762 -2.563 1.00 94.56 116 ASN A O 1
ATOM 890 N N . CYS A 1 117 ? -6.502 0.816 -0.776 1.00 94.88 117 CYS A N 1
ATOM 891 C CA . CYS A 1 117 ? -5.658 -0.380 -0.821 1.00 94.88 117 CYS A CA 1
ATOM 892 C C . CYS A 1 117 ? -6.156 -1.446 -1.810 1.00 94.88 117 CYS A C 1
ATOM 894 O O . CYS A 1 117 ? -5.347 -2.240 -2.296 1.00 94.88 117 CYS A O 1
ATOM 896 N N . ARG A 1 118 ? -7.467 -1.533 -2.069 1.00 93.31 118 ARG A N 1
ATOM 897 C CA . ARG A 1 118 ? -8.053 -2.485 -3.033 1.00 93.31 118 ARG A CA 1
ATOM 898 C C . ARG A 1 118 ? -7.842 -2.040 -4.479 1.00 93.31 118 ARG A C 1
ATOM 900 O O . ARG A 1 118 ? -7.667 -2.892 -5.359 1.00 93.31 118 ARG A O 1
ATOM 907 N N . ASP A 1 119 ? -7.838 -0.734 -4.711 1.00 92.50 119 ASP A N 1
AT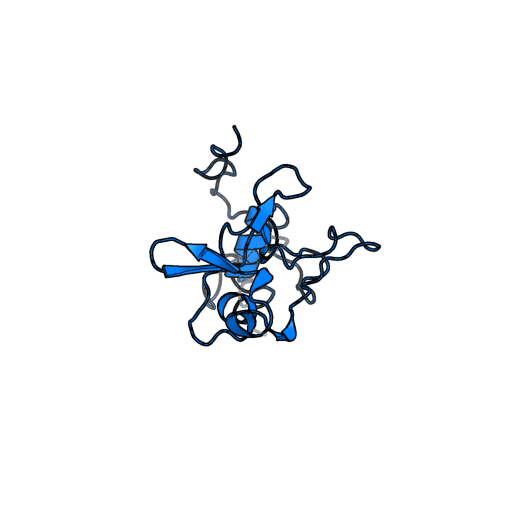OM 908 C CA . ASP A 1 119 ? -7.716 -0.134 -6.041 1.00 92.50 119 ASP A CA 1
ATOM 909 C C . ASP A 1 119 ? -6.272 -0.092 -6.535 1.00 92.50 119 ASP A C 1
ATOM 911 O O . ASP A 1 119 ? -6.025 -0.108 -7.740 1.00 92.50 119 ASP A O 1
ATOM 915 N N . LEU A 1 120 ? -5.301 -0.161 -5.622 1.00 90.31 120 LEU A N 1
ATOM 916 C CA . LEU A 1 120 ? -3.894 -0.323 -5.964 1.00 90.31 120 LEU A CA 1
ATOM 917 C C . LEU A 1 120 ? -3.642 -1.727 -6.541 1.00 90.31 120 LEU A C 1
ATOM 919 O O . LEU A 1 120 ? -3.372 -2.691 -5.819 1.00 90.31 120 LEU A O 1
ATOM 923 N N . LYS A 1 121 ? -3.733 -1.845 -7.869 1.00 88.31 121 LYS A N 1
ATOM 924 C CA . LYS A 1 121 ? -3.459 -3.089 -8.601 1.00 88.31 121 LYS A CA 1
ATOM 925 C C . LYS A 1 121 ? -1.957 -3.322 -8.757 1.00 88.31 121 LYS A C 1
ATOM 927 O O . LYS A 1 121 ? -1.182 -2.387 -8.967 1.00 88.31 121 LYS A O 1
ATOM 932 N N . ALA A 1 122 ? -1.548 -4.586 -8.679 1.00 87.19 122 ALA A N 1
ATOM 933 C CA . ALA A 1 122 ? -0.163 -4.976 -8.913 1.00 87.19 122 ALA A CA 1
ATOM 934 C C . ALA A 1 122 ? 0.278 -4.561 -10.326 1.00 87.19 122 ALA A C 1
ATOM 936 O O . ALA A 1 122 ? -0.464 -4.727 -11.291 1.00 87.19 122 ALA A O 1
ATOM 937 N N . GLY A 1 123 ? 1.469 -3.973 -10.432 1.00 82.69 123 GLY A N 1
ATOM 938 C CA . GLY A 1 123 ? 2.020 -3.496 -11.701 1.00 82.69 123 GLY A CA 1
ATOM 939 C C . GLY A 1 123 ? 1.413 -2.196 -12.237 1.00 82.69 123 GLY A C 1
ATOM 940 O O . GLY A 1 123 ? 2.000 -1.620 -13.147 1.00 82.69 123 GLY A O 1
ATOM 941 N N . ALA A 1 124 ? 0.312 -1.682 -11.674 1.00 84.38 124 ALA A N 1
ATOM 942 C CA . ALA A 1 124 ? -0.225 -0.370 -12.042 1.00 84.38 124 ALA A CA 1
ATOM 943 C C . ALA A 1 124 ? 0.731 0.767 -11.640 1.00 84.38 124 ALA A C 1
ATOM 945 O O . ALA A 1 124 ? 1.637 0.576 -10.828 1.00 84.38 124 ALA A O 1
ATOM 946 N N . VAL A 1 125 ? 0.501 1.973 -12.164 1.00 83.31 125 VAL A N 1
ATOM 947 C CA . VAL A 1 125 ? 1.359 3.155 -11.943 1.00 83.31 125 VAL A CA 1
ATOM 948 C C . VAL A 1 125 ? 1.659 3.377 -10.459 1.00 83.31 125 VAL A C 1
ATOM 950 O O . VAL A 1 125 ? 2.824 3.426 -10.078 1.00 83.31 125 VAL A O 1
ATOM 953 N N . ALA A 1 126 ? 0.636 3.393 -9.598 1.00 86.81 126 ALA A N 1
ATOM 954 C CA . ALA A 1 126 ? 0.818 3.573 -8.156 1.00 86.81 126 ALA A CA 1
ATOM 955 C C . ALA A 1 126 ? 1.667 2.461 -7.503 1.00 86.81 126 ALA A C 1
ATOM 957 O O . ALA A 1 126 ? 2.441 2.730 -6.583 1.00 86.81 126 ALA A O 1
ATOM 958 N N . CYS A 1 127 ? 1.574 1.219 -7.993 1.00 89.56 127 CYS A N 1
ATOM 959 C CA . CYS A 1 127 ? 2.422 0.113 -7.545 1.00 89.56 127 CYS A CA 1
ATOM 960 C C . CYS A 1 127 ? 3.888 0.342 -7.942 1.00 89.56 127 CYS A C 1
ATOM 962 O O . CYS A 1 127 ? 4.776 0.202 -7.099 1.00 89.56 127 CYS A O 1
ATOM 964 N N . ARG A 1 128 ? 4.144 0.750 -9.190 1.00 87.12 128 ARG A N 1
ATOM 965 C CA . ARG A 1 128 ? 5.496 1.058 -9.686 1.00 87.12 128 ARG A CA 1
ATOM 966 C C . ARG A 1 128 ? 6.110 2.236 -8.942 1.00 87.12 128 ARG A C 1
ATOM 968 O O . ARG A 1 128 ? 7.231 2.131 -8.456 1.00 87.12 128 ARG A O 1
ATOM 975 N N . THR A 1 129 ? 5.344 3.307 -8.740 1.00 85.62 129 THR A N 1
ATOM 976 C CA . THR A 1 129 ? 5.761 4.452 -7.921 1.00 85.62 129 THR A CA 1
ATOM 977 C C . THR A 1 129 ? 6.131 4.016 -6.507 1.00 85.62 129 THR A C 1
ATOM 979 O O . THR A 1 129 ? 7.178 4.409 -5.999 1.00 85.62 129 THR A O 1
ATOM 982 N N . ALA A 1 130 ? 5.323 3.161 -5.874 1.00 91.81 130 ALA A N 1
ATOM 983 C CA . ALA A 1 130 ? 5.645 2.653 -4.546 1.00 91.81 130 ALA A CA 1
ATOM 984 C C . ALA A 1 130 ? 6.961 1.864 -4.539 1.00 91.81 130 ALA A C 1
ATOM 986 O O . ALA A 1 130 ? 7.801 2.069 -3.667 1.00 91.81 130 ALA A O 1
ATOM 987 N N . ARG A 1 131 ? 7.170 0.995 -5.533 1.00 91.25 131 ARG A N 1
ATOM 988 C CA . ARG A 1 131 ? 8.397 0.199 -5.677 1.00 91.25 131 ARG A CA 1
ATOM 989 C C . ARG A 1 131 ? 9.627 1.060 -5.915 1.00 91.25 131 ARG A C 1
ATOM 991 O O . ARG A 1 131 ? 10.657 0.801 -5.305 1.00 91.25 131 ARG A O 1
ATOM 998 N N . GLN A 1 132 ? 9.514 2.096 -6.738 1.00 88.25 132 GLN A N 1
ATOM 999 C CA . GLN A 1 132 ? 10.572 3.080 -6.955 1.00 88.25 132 GLN A CA 1
ATOM 1000 C C . GLN A 1 132 ? 10.956 3.780 -5.648 1.00 88.25 132 GLN A C 1
ATOM 1002 O O . GLN A 1 132 ? 12.138 3.842 -5.313 1.00 88.25 132 GLN A O 1
ATOM 1007 N N . ARG A 1 133 ? 9.961 4.227 -4.868 1.00 86.94 133 ARG A N 1
ATOM 1008 C CA . ARG A 1 133 ? 10.181 4.889 -3.571 1.00 86.94 133 ARG A CA 1
ATOM 1009 C C . ARG A 1 133 ? 10.914 4.003 -2.569 1.00 86.94 133 ARG A C 1
ATOM 1011 O O . ARG A 1 133 ? 11.759 4.495 -1.835 1.00 86.94 133 ARG A O 1
ATOM 1018 N N . VAL A 1 134 ? 10.653 2.695 -2.579 1.00 87.88 134 VAL A N 1
ATOM 1019 C CA . VAL A 1 134 ? 11.359 1.735 -1.709 1.00 87.88 134 VAL A CA 1
ATOM 1020 C C . VAL A 1 134 ? 12.587 1.090 -2.369 1.00 87.88 134 VAL A C 1
ATOM 1022 O O . VAL A 1 134 ? 13.125 0.116 -1.842 1.00 87.88 134 VAL A O 1
ATOM 1025 N N . GLY A 1 135 ? 13.027 1.601 -3.525 1.00 87.69 135 GLY A N 1
ATOM 1026 C CA . GLY A 1 135 ? 14.253 1.176 -4.208 1.00 87.69 135 GLY A CA 1
ATOM 1027 C C . GLY A 1 135 ? 14.197 -0.187 -4.907 1.00 87.69 135 GLY A C 1
ATOM 1028 O O . GLY A 1 135 ? 15.245 -0.747 -5.207 1.00 87.69 135 GLY A O 1
ATOM 1029 N N . LEU A 1 136 ? 13.003 -0.723 -5.171 1.00 86.38 136 LEU A N 1
ATOM 1030 C CA . LEU A 1 136 ? 12.788 -2.016 -5.839 1.00 86.38 136 LEU A CA 1
ATOM 1031 C C . LEU A 1 136 ? 12.631 -1.916 -7.363 1.00 86.38 136 LEU A C 1
ATOM 1033 O O . LEU A 1 136 ? 12.604 -2.944 -8.039 1.00 86.38 136 LEU A O 1
ATOM 1037 N N . SER A 1 137 ? 12.496 -0.700 -7.884 1.00 83.88 137 SER A N 1
ATOM 1038 C CA . SER A 1 137 ? 12.340 -0.416 -9.310 1.00 83.88 137 SER A CA 1
ATOM 1039 C C . SER A 1 137 ? 13.191 0.780 -9.716 1.00 83.88 137 SER A C 1
ATOM 1041 O O . SER A 1 137 ? 13.402 1.697 -8.918 1.00 83.88 137 SER A O 1
ATOM 1043 N N . SER A 1 138 ? 13.648 0.784 -10.967 1.00 74.75 138 SER A N 1
ATOM 1044 C CA . SER A 1 138 ? 14.408 1.892 -11.547 1.00 74.75 138 SER A CA 1
ATOM 1045 C C . SER A 1 138 ? 13.562 3.162 -11.647 1.00 74.75 138 SER A C 1
ATOM 1047 O O . SER A 1 138 ? 12.372 3.114 -11.973 1.00 74.75 138 SER A O 1
ATOM 1049 N N . LEU A 1 139 ? 14.192 4.308 -11.392 1.00 66.06 139 LEU A N 1
ATOM 1050 C CA . LEU A 1 139 ? 13.599 5.614 -11.666 1.00 66.06 139 LEU A CA 1
ATOM 1051 C C . LEU A 1 139 ? 13.707 5.951 -13.163 1.00 66.06 139 LEU A C 1
ATOM 1053 O O . LEU A 1 139 ? 14.639 5.484 -13.825 1.00 66.06 139 LEU A O 1
ATOM 1057 N N . PRO A 1 140 ? 12.796 6.781 -13.703 1.00 61.47 140 PRO A N 1
ATOM 1058 C CA . PRO A 1 140 ? 12.951 7.344 -15.039 1.00 61.47 140 PRO A CA 1
ATOM 1059 C C . PRO A 1 140 ? 14.270 8.127 -15.176 1.00 61.47 140 PRO A C 1
ATOM 1061 O O . PRO A 1 140 ? 14.700 8.768 -14.210 1.00 61.47 140 PRO A O 1
ATOM 1064 N N . PRO A 1 141 ? 14.904 8.132 -16.365 1.00 53.88 141 PRO A N 1
ATOM 1065 C CA . PRO A 1 141 ? 16.069 8.975 -16.626 1.00 53.88 141 PRO A CA 1
ATOM 1066 C C . PRO A 1 141 ? 15.769 10.445 -16.299 1.00 53.88 141 PRO A C 1
ATOM 1068 O O . PRO A 1 141 ? 14.729 10.968 -16.693 1.00 53.88 141 PRO A O 1
ATOM 1071 N N . GLY A 1 142 ? 16.670 11.111 -15.572 1.00 54.56 142 GLY A N 1
ATOM 1072 C CA . GLY A 1 142 ? 16.515 12.518 -15.174 1.00 54.56 142 GLY A CA 1
ATOM 1073 C C . GLY A 1 142 ? 15.741 12.755 -13.870 1.00 54.56 142 GLY A C 1
ATOM 1074 O O . GLY A 1 142 ? 15.702 13.888 -13.397 1.00 54.56 142 GLY A O 1
ATOM 1075 N N . VAL A 1 143 ? 15.181 11.714 -13.240 1.00 57.06 143 VAL A N 1
ATOM 1076 C CA . VAL A 1 143 ? 14.629 11.808 -11.879 1.00 57.06 143 VAL A CA 1
ATOM 1077 C C . VAL A 1 143 ? 15.735 11.465 -10.882 1.00 57.06 143 VAL A C 1
ATOM 1079 O O . VAL A 1 143 ? 16.070 10.297 -10.682 1.00 57.06 143 VAL A O 1
ATOM 1082 N N . ALA A 1 144 ? 16.335 12.492 -10.275 1.00 51.50 144 ALA A N 1
ATOM 1083 C CA . ALA A 1 144 ? 17.340 12.315 -9.231 1.00 51.50 144 ALA A CA 1
ATOM 1084 C C . ALA A 1 144 ? 16.740 11.601 -8.009 1.00 51.50 144 ALA A C 1
ATOM 1086 O O . ALA A 1 144 ? 15.592 11.852 -7.625 1.00 51.50 144 ALA A O 1
ATOM 1087 N N . ARG A 1 145 ? 17.550 10.758 -7.351 1.00 52.09 145 ARG A N 1
ATOM 1088 C CA . ARG A 1 145 ? 17.205 10.174 -6.043 1.00 52.09 145 ARG A CA 1
ATOM 1089 C C . ARG A 1 145 ? 17.164 11.218 -4.911 1.00 52.09 145 ARG A C 1
ATOM 1091 O O . ARG A 1 145 ? 16.813 10.899 -3.787 1.00 52.09 145 ARG A O 1
ATOM 1098 N N . ASP A 1 146 ? 17.471 12.469 -5.239 1.00 46.09 146 ASP A N 1
ATOM 1099 C CA . ASP A 1 146 ? 17.736 13.544 -4.284 1.00 46.09 146 ASP A CA 1
ATOM 1100 C C . ASP A 1 146 ? 16.637 14.624 -4.293 1.00 46.09 146 ASP A C 1
ATOM 1102 O O . ASP A 1 146 ? 16.846 15.745 -3.835 1.00 46.09 146 ASP A O 1
ATOM 1106 N N . GLY A 1 147 ? 15.452 14.313 -4.838 1.00 38.38 147 GLY A N 1
ATOM 1107 C CA . GLY A 1 147 ? 14.274 15.181 -4.712 1.00 38.38 147 GLY A CA 1
ATOM 1108 C C . GLY A 1 147 ? 13.875 15.385 -3.239 1.00 38.38 147 GLY A C 1
ATOM 1109 O O . GLY A 1 147 ? 14.424 14.713 -2.372 1.00 38.38 147 GLY A O 1
ATOM 1110 N N . PRO A 1 148 ? 12.889 16.246 -2.916 1.00 41.16 148 PRO A N 1
ATOM 1111 C CA . PRO A 1 148 ? 12.545 16.660 -1.538 1.00 41.16 148 PRO A CA 1
ATOM 1112 C C . PRO A 1 148 ? 12.213 15.529 -0.535 1.00 41.16 148 PRO A C 1
ATOM 1114 O O . PRO A 1 148 ? 11.993 15.791 0.640 1.00 41.16 148 PRO A O 1
ATOM 1117 N N . TRP A 1 149 ? 12.212 14.272 -0.975 1.00 46.88 149 TRP A N 1
ATOM 1118 C CA . TRP A 1 149 ? 12.132 13.052 -0.178 1.00 46.88 149 TRP A CA 1
ATOM 1119 C C . TRP A 1 149 ? 13.480 12.571 0.407 1.00 46.88 149 TRP A C 1
ATOM 1121 O O . TRP A 1 149 ? 13.470 11.778 1.343 1.00 46.88 149 TRP A O 1
ATOM 1131 N N . ALA A 1 150 ? 14.629 13.040 -0.094 1.00 38.88 150 ALA A N 1
ATOM 1132 C CA . ALA A 1 150 ? 15.955 12.741 0.462 1.00 38.88 150 ALA A CA 1
ATOM 1133 C C . ALA A 1 150 ? 16.307 13.628 1.673 1.00 38.88 150 ALA A C 1
ATOM 1135 O O . ALA A 1 150 ? 17.035 13.205 2.565 1.00 38.88 150 ALA A O 1
ATOM 1136 N N . SER A 1 151 ? 15.753 14.844 1.755 1.00 34.44 151 SER A N 1
ATOM 1137 C CA . SER A 1 151 ? 16.014 15.787 2.860 1.00 34.44 151 SER A CA 1
ATOM 1138 C C . SER A 1 151 ? 15.215 15.510 4.139 1.00 34.44 151 SER A C 1
ATOM 1140 O O . SER A 1 151 ? 15.432 16.182 5.138 1.00 34.44 151 SER A O 1
ATOM 1142 N N . MET A 1 152 ? 14.336 14.505 4.134 1.00 36.09 152 MET A N 1
ATOM 1143 C CA . MET A 1 152 ? 13.655 13.976 5.326 1.00 36.09 152 MET A CA 1
ATOM 1144 C C . MET A 1 152 ? 14.405 12.767 5.930 1.00 36.09 152 MET A C 1
ATOM 1146 O O . MET A 1 152 ? 13.824 11.970 6.662 1.00 36.0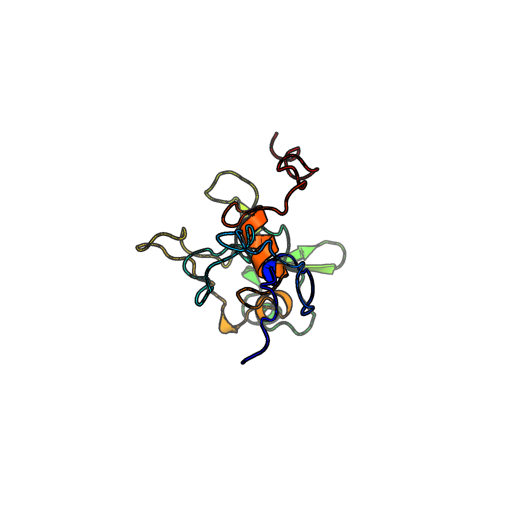9 152 MET A O 1
ATOM 1150 N N . MET A 1 153 ? 15.691 12.610 5.579 1.00 39.16 153 MET A N 1
ATOM 1151 C CA . MET A 1 153 ? 16.627 11.601 6.101 1.00 39.16 153 MET A CA 1
ATOM 1152 C C . MET A 1 153 ? 17.701 12.204 7.034 1.00 39.16 153 MET A C 1
ATOM 1154 O O . MET A 1 153 ? 18.774 11.618 7.188 1.00 39.16 153 MET A O 1
ATOM 1158 N N . LEU A 1 154 ? 17.425 13.364 7.645 1.00 33.50 154 LEU A N 1
ATOM 1159 C CA . LEU A 1 154 ? 18.180 13.930 8.772 1.00 33.50 154 LEU A CA 1
ATOM 1160 C C . LEU A 1 154 ? 17.236 14.220 9.939 1.00 33.50 154 LEU A C 1
ATOM 1162 O O . LEU A 1 154 ? 16.195 14.867 9.689 1.00 33.50 154 LEU A O 1
#

Radius of gyration: 18.4 Å; chains: 1; bounding box: 38×35×61 Å

Sequence (154 aa):
MSDAEGRACVMAVVTDERGPPLPDDCPGCALWEPRIDSCDLCGACCREAFDSVALQPDDRVLQEHPDLIRHHSDGWRDLERVPSETGWGSRCIALLGRGKTDSPYRCTIYGARPTNCRDLKAGAVACRTARQRVGLSSLPPGVARDGPWASMML